Protein AF-A0A259C9U2-F1 (afdb_monomer_lite)

Sequence (64 aa):
RAKIIFVDGSPFELMKVHQRRFYFDQDGRLTSYFGIRRTPALVEQRGDVLIVTEQAIARKGRGA

Radius of gyration: 13.88 Å; chains: 1; bounding box: 28×26×44 Å

Secondary structure (DSSP, 8-state):
-PPEEESSS-HHHHHHHH-S-EEE-GGGHHHHHTT--SSSEEEEEETTEEEEEEPP-PPPPS--

Structure (mmCIF, N/CA/C/O backbone):
data_AF-A0A259C9U2-F1
#
_entry.id   AF-A0A259C9U2-F1
#
loop_
_atom_site.group_PDB
_atom_site.id
_atom_site.type_symbol
_atom_site.label_atom_id
_atom_site.label_alt_id
_atom_site.label_comp_id
_atom_site.label_asym_id
_atom_site.label_entity_id
_atom_site.label_seq_id
_atom_site.pdbx_PDB_ins_code
_atom_site.Cartn_x
_atom_site.Cartn_y
_atom_site.Cartn_z
_atom_site.occupancy
_atom_site.B_iso_or_equiv
_atom_site.auth_seq_id
_atom_site.auth_comp_id
_atom_site.auth_asym_id
_atom_site.auth_atom_id
_atom_site.pdbx_PDB_model_num
ATOM 1 N N . ARG A 1 1 ? 8.192 8.064 11.462 1.00 84.12 1 ARG A N 1
ATOM 2 C CA . ARG A 1 1 ? 8.234 8.362 10.003 1.00 84.12 1 ARG A CA 1
ATOM 3 C C . ARG A 1 1 ? 7.470 7.266 9.271 1.00 84.12 1 ARG A C 1
ATOM 5 O O . ARG A 1 1 ? 7.724 6.105 9.568 1.00 84.12 1 ARG A O 1
ATOM 12 N N . ALA A 1 2 ? 6.551 7.607 8.363 1.00 90.94 2 ALA A N 1
ATOM 13 C CA . ALA A 1 2 ? 5.781 6.603 7.624 1.00 90.94 2 ALA A CA 1
ATOM 14 C C . ALA A 1 2 ? 6.698 5.679 6.798 1.00 90.94 2 ALA A C 1
ATOM 16 O O . ALA A 1 2 ? 7.698 6.135 6.226 1.00 90.94 2 ALA A O 1
ATOM 17 N N . LYS A 1 3 ? 6.361 4.389 6.736 1.00 94.44 3 LYS A N 1
ATOM 18 C CA . LYS A 1 3 ? 6.977 3.441 5.799 1.00 94.44 3 LYS A CA 1
ATOM 19 C C . LYS A 1 3 ? 6.353 3.676 4.424 1.00 94.44 3 LYS A C 1
ATOM 21 O O . LYS A 1 3 ? 5.143 3.849 4.344 1.00 94.44 3 LYS A O 1
ATOM 26 N N . ILE A 1 4 ? 7.166 3.718 3.369 1.00 94.62 4 ILE A N 1
ATOM 27 C CA . ILE A 1 4 ? 6.645 3.750 1.998 1.00 94.62 4 ILE A CA 1
ATOM 28 C C . ILE A 1 4 ? 6.723 2.332 1.459 1.00 94.62 4 ILE A C 1
ATOM 30 O O . ILE A 1 4 ? 7.803 1.738 1.448 1.00 94.62 4 ILE A O 1
ATOM 34 N N . ILE A 1 5 ? 5.571 1.814 1.061 1.00 95.94 5 ILE A N 1
ATOM 35 C CA . ILE A 1 5 ? 5.396 0.449 0.590 1.00 95.94 5 ILE A CA 1
ATOM 36 C C . ILE A 1 5 ? 4.883 0.535 -0.841 1.00 95.94 5 ILE A C 1
ATOM 38 O O . ILE A 1 5 ? 3.874 1.185 -1.104 1.00 95.94 5 ILE A O 1
ATOM 42 N N . PHE A 1 6 ? 5.630 -0.064 -1.753 1.00 96.19 6 PHE A N 1
ATOM 43 C CA . PHE A 1 6 ? 5.303 -0.144 -3.165 1.00 96.19 6 PHE A CA 1
ATOM 44 C C . PHE A 1 6 ? 4.433 -1.376 -3.391 1.00 96.19 6 PHE A C 1
ATOM 46 O O . PHE A 1 6 ? 4.688 -2.422 -2.801 1.00 96.19 6 PHE A O 1
ATOM 53 N N . VAL A 1 7 ? 3.413 -1.232 -4.230 1.00 95.75 7 VAL A N 1
ATOM 54 C CA . VAL A 1 7 ? 2.574 -2.350 -4.702 1.00 95.75 7 VAL A CA 1
ATOM 55 C C . VAL A 1 7 ? 2.874 -2.702 -6.161 1.00 95.75 7 VAL A C 1
ATOM 57 O O . VAL A 1 7 ? 2.433 -3.730 -6.653 1.00 95.75 7 VAL A O 1
ATOM 60 N N . ASP A 1 8 ? 3.614 -1.828 -6.844 1.00 92.44 8 ASP A N 1
ATOM 61 C CA . ASP A 1 8 ? 4.073 -1.965 -8.223 1.00 92.44 8 ASP A CA 1
ATOM 62 C C . ASP A 1 8 ? 5.325 -1.085 -8.423 1.00 92.44 8 ASP A C 1
ATOM 64 O O . ASP A 1 8 ? 5.598 -0.196 -7.609 1.00 92.44 8 ASP A O 1
ATOM 68 N N . GLY A 1 9 ? 6.087 -1.322 -9.490 1.00 90.56 9 GLY A N 1
ATOM 69 C CA . GLY A 1 9 ? 7.339 -0.632 -9.807 1.00 90.56 9 GLY A CA 1
ATOM 70 C C . GLY A 1 9 ? 8.551 -1.114 -8.997 1.00 90.56 9 GLY A C 1
ATOM 71 O O . GLY A 1 9 ? 8.479 -2.066 -8.225 1.00 90.56 9 GLY A O 1
ATOM 72 N N . SER A 1 10 ? 9.704 -0.454 -9.177 1.00 87.25 10 SER A N 1
ATOM 73 C CA . SER A 1 10 ? 10.960 -0.829 -8.505 1.00 87.25 10 SER A CA 1
ATOM 74 C C . SER A 1 10 ? 11.268 0.078 -7.304 1.00 87.25 10 SER A C 1
ATOM 76 O O . SER A 1 10 ? 11.656 1.236 -7.495 1.00 87.25 10 SER A O 1
ATOM 78 N N . PRO A 1 11 ? 11.178 -0.419 -6.054 1.00 82.50 11 PRO A N 1
ATOM 79 C CA . PRO A 1 11 ? 11.574 0.352 -4.876 1.00 82.50 11 PRO A CA 1
ATOM 80 C C . PRO A 1 11 ? 13.089 0.615 -4.841 1.00 82.50 11 PRO A C 1
ATOM 82 O O . PRO A 1 11 ? 13.518 1.639 -4.312 1.00 82.50 11 PRO A 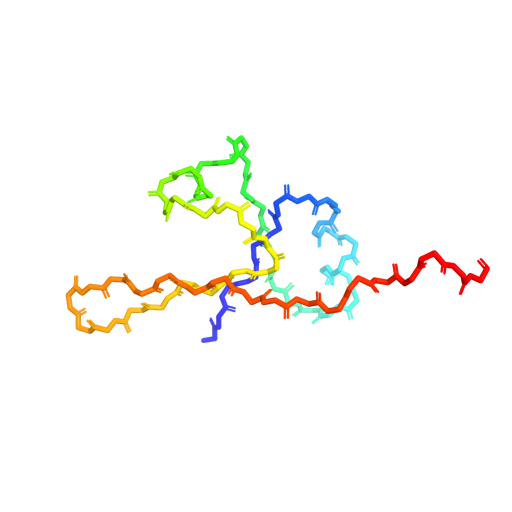O 1
ATOM 85 N N . PHE A 1 12 ? 13.906 -0.264 -5.435 1.00 82.56 12 PHE A N 1
ATOM 86 C CA . PHE A 1 12 ? 15.368 -0.144 -5.434 1.00 82.56 12 PHE A CA 1
ATOM 87 C C . PHE A 1 12 ? 15.871 1.068 -6.220 1.00 82.56 12 PHE A C 1
ATOM 89 O O . PHE A 1 12 ? 16.838 1.708 -5.804 1.00 82.56 12 PHE A O 1
ATOM 96 N N . GLU A 1 13 ? 15.195 1.425 -7.313 1.00 82.44 13 GLU A N 1
ATOM 97 C CA . GLU A 1 13 ? 15.554 2.609 -8.100 1.00 82.44 13 GLU A CA 1
ATOM 98 C C . GLU A 1 13 ? 15.367 3.895 -7.286 1.00 82.44 13 GLU A C 1
ATOM 100 O O . GLU A 1 13 ? 16.213 4.787 -7.305 1.00 82.44 13 GLU A O 1
ATOM 105 N N . LEU A 1 14 ? 14.323 3.954 -6.457 1.00 82.19 14 LEU A N 1
ATOM 106 C CA . LEU A 1 14 ? 14.043 5.115 -5.611 1.00 82.19 14 LEU A CA 1
ATOM 107 C C . LEU A 1 14 ? 14.866 5.135 -4.319 1.00 82.19 14 LEU A C 1
ATOM 109 O O . LEU A 1 14 ? 15.134 6.211 -3.776 1.00 82.19 14 LEU A O 1
ATOM 113 N N . MET A 1 15 ? 15.326 3.976 -3.838 1.00 79.12 15 MET A N 1
ATOM 114 C CA . MET A 1 15 ? 16.262 3.902 -2.711 1.00 79.12 15 MET A CA 1
ATOM 115 C C . MET A 1 15 ? 17.573 4.635 -3.014 1.00 79.12 15 MET A C 1
ATOM 117 O O . MET A 1 15 ? 18.061 5.365 -2.148 1.00 79.1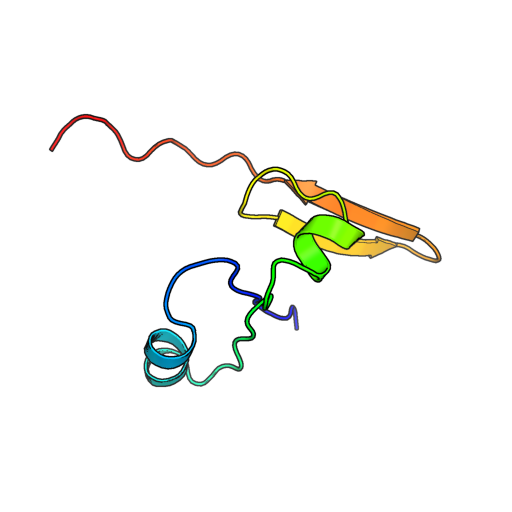2 15 MET A O 1
ATOM 121 N N . LYS A 1 16 ? 18.107 4.486 -4.237 1.00 76.44 16 LYS A N 1
ATOM 122 C CA . LYS A 1 16 ? 19.351 5.144 -4.679 1.00 76.44 16 LYS A CA 1
ATOM 123 C C . LYS A 1 16 ? 19.229 6.669 -4.661 1.00 76.44 16 LYS A C 1
ATOM 125 O O . LYS A 1 16 ? 20.151 7.352 -4.233 1.00 76.44 16 LYS A O 1
ATOM 130 N N . VAL A 1 17 ? 18.076 7.188 -5.085 1.00 80.50 17 VAL A N 1
ATOM 131 C CA . VAL A 1 17 ? 17.837 8.632 -5.240 1.00 80.50 17 VAL A CA 1
ATOM 132 C C . VAL A 1 17 ? 17.542 9.321 -3.905 1.00 80.50 17 VAL A C 1
ATOM 134 O O . VAL A 1 17 ? 17.952 10.458 -3.693 1.00 80.50 17 VAL A O 1
ATOM 137 N N . HIS A 1 18 ? 16.829 8.657 -2.991 1.00 80.62 18 HIS A N 1
ATOM 138 C CA . HIS A 1 18 ? 16.240 9.331 -1.825 1.00 80.62 18 HIS A CA 1
ATOM 139 C C . HIS A 1 18 ? 16.868 8.981 -0.468 1.00 80.62 18 HIS A C 1
ATOM 141 O O . HIS A 1 18 ? 16.382 9.478 0.550 1.00 80.62 18 HIS A O 1
ATOM 147 N N . GLN A 1 19 ? 17.886 8.108 -0.420 1.00 82.50 19 GLN A N 1
ATOM 148 C CA . GLN A 1 19 ? 18.533 7.631 0.821 1.00 82.50 19 GLN A CA 1
ATOM 149 C C . GLN A 1 19 ? 17.526 7.254 1.930 1.00 82.50 19 GLN A C 1
ATOM 151 O O . GLN A 1 19 ? 17.732 7.474 3.126 1.00 82.50 19 GLN A O 1
ATOM 156 N N . ARG A 1 20 ? 16.380 6.692 1.530 1.00 87.62 20 ARG A N 1
ATOM 157 C CA . ARG A 1 20 ? 15.271 6.319 2.411 1.00 87.62 20 ARG A CA 1
ATOM 158 C C . ARG A 1 20 ? 14.910 4.866 2.163 1.00 87.62 20 ARG A C 1
ATOM 160 O O . ARG A 1 20 ? 14.918 4.396 1.032 1.00 87.62 20 ARG A O 1
ATOM 167 N N . ARG A 1 21 ? 14.540 4.168 3.237 1.00 88.81 21 ARG A N 1
ATOM 168 C CA . ARG A 1 21 ? 14.007 2.807 3.143 1.00 88.81 21 ARG A CA 1
ATOM 169 C C . ARG A 1 21 ? 12.655 2.809 2.436 1.00 88.81 21 ARG A C 1
ATOM 171 O O . ARG A 1 21 ? 11.719 3.474 2.891 1.00 88.81 21 ARG A O 1
ATOM 178 N N . PHE A 1 22 ? 12.588 2.018 1.379 1.00 92.44 22 PHE A N 1
ATOM 179 C CA . PHE A 1 22 ? 11.370 1.622 0.695 1.00 92.44 22 PHE A CA 1
ATOM 180 C C . PHE A 1 22 ? 11.154 0.126 0.915 1.00 92.44 22 PHE A C 1
ATOM 182 O O . PHE A 1 22 ? 12.108 -0.625 1.108 1.00 92.44 22 PHE A O 1
ATOM 189 N N . TYR A 1 23 ? 9.894 -0.282 0.926 1.00 94.00 23 TYR A N 1
ATOM 190 C CA . TYR A 1 23 ? 9.473 -1.672 1.065 1.00 94.00 23 TYR A CA 1
ATOM 191 C C . TYR A 1 23 ? 8.571 -2.034 -0.114 1.00 94.00 23 TYR A C 1
ATOM 193 O O . TYR A 1 23 ? 8.082 -1.142 -0.810 1.00 94.00 23 TYR A O 1
ATOM 201 N N . PHE A 1 24 ? 8.326 -3.325 -0.312 1.00 96.00 24 PHE A N 1
ATOM 202 C CA . PHE A 1 24 ? 7.416 -3.826 -1.336 1.00 96.00 24 PHE A CA 1
ATOM 203 C C . PHE A 1 24 ? 6.390 -4.761 -0.705 1.00 96.00 24 PHE A C 1
ATOM 205 O O . PHE A 1 24 ? 6.749 -5.578 0.148 1.00 96.00 24 PHE A O 1
ATOM 212 N N . ASP A 1 25 ? 5.134 -4.638 -1.115 1.00 97.12 25 ASP A N 1
ATOM 213 C CA . ASP A 1 25 ? 4.072 -5.557 -0.730 1.00 97.12 25 ASP A CA 1
ATOM 214 C C . ASP A 1 25 ? 4.084 -6.787 -1.643 1.00 97.12 25 ASP A C 1
ATOM 216 O O . ASP A 1 25 ? 3.335 -6.883 -2.614 1.00 97.12 25 ASP A O 1
ATOM 220 N N . GLN A 1 26 ? 5.005 -7.710 -1.362 1.00 94.75 26 GLN A N 1
ATOM 221 C CA . GLN A 1 26 ? 5.12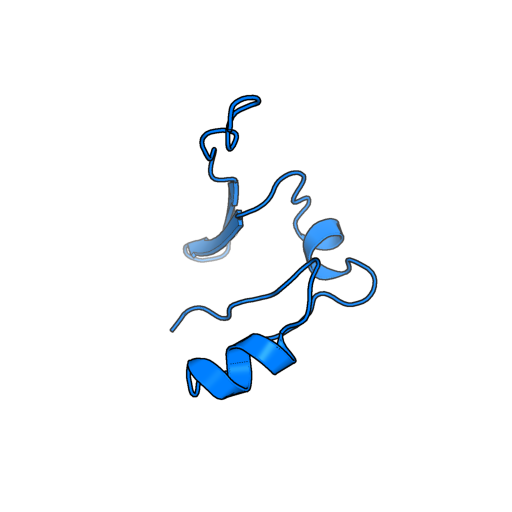3 -8.951 -2.127 1.00 94.75 26 GLN A CA 1
ATOM 222 C C . GLN A 1 26 ? 3.836 -9.768 -2.029 1.00 94.75 26 GLN A C 1
ATOM 224 O O . GLN A 1 26 ? 3.268 -9.923 -0.944 1.00 94.75 26 GLN A O 1
ATOM 229 N N . ASP A 1 27 ? 3.389 -10.261 -3.183 1.00 95.62 27 ASP A N 1
ATOM 230 C CA . ASP A 1 27 ? 2.147 -11.017 -3.360 1.00 95.62 27 ASP A CA 1
ATOM 231 C C . ASP A 1 27 ? 0.882 -10.281 -2.872 1.00 95.62 27 ASP A C 1
ATOM 233 O O . ASP A 1 27 ? -0.147 -10.904 -2.618 1.00 95.62 27 ASP A O 1
ATOM 237 N N . GLY A 1 28 ? 0.939 -8.950 -2.713 1.00 96.75 28 GLY A N 1
ATOM 238 C CA . GLY A 1 28 ? -0.206 -8.130 -2.304 1.00 96.75 28 GLY A CA 1
ATOM 239 C C . GLY A 1 28 ? -0.732 -8.437 -0.897 1.00 96.75 28 GLY A C 1
ATOM 240 O O . GLY A 1 28 ? -1.930 -8.275 -0.638 1.00 96.75 28 GLY A O 1
ATOM 241 N N . ARG A 1 29 ? 0.120 -8.930 0.012 1.00 97.94 29 ARG A N 1
ATOM 242 C CA . ARG A 1 29 ? -0.283 -9.382 1.355 1.00 97.94 29 ARG A CA 1
ATOM 243 C C . ARG A 1 29 ? -0.895 -8.266 2.200 1.00 97.94 29 ARG A C 1
ATOM 245 O O . ARG A 1 29 ? -1.919 -8.490 2.842 1.00 97.94 29 ARG A O 1
ATOM 252 N N . LEU A 1 30 ? -0.286 -7.084 2.228 1.00 97.31 30 LEU A N 1
ATOM 253 C CA . LEU A 1 30 ? -0.756 -5.945 3.018 1.00 97.31 30 LEU A CA 1
ATOM 254 C C . LEU A 1 30 ? -1.975 -5.290 2.373 1.00 97.31 30 LEU A C 1
ATOM 256 O O . LEU A 1 30 ? -2.940 -4.995 3.075 1.00 97.31 30 LEU A O 1
ATOM 260 N N . THR A 1 31 ? -1.961 -5.095 1.054 1.00 98.19 31 THR A N 1
ATOM 261 C CA . THR A 1 31 ? -3.098 -4.556 0.303 1.00 98.19 31 THR A CA 1
ATOM 262 C C . THR A 1 31 ? -4.337 -5.428 0.499 1.00 98.19 31 THR A C 1
ATOM 264 O O . THR A 1 31 ? -5.404 -4.896 0.803 1.00 98.19 31 THR A O 1
ATOM 267 N N . SER A 1 32 ? -4.188 -6.756 0.437 1.00 97.88 32 SER A N 1
ATOM 268 C CA . SER A 1 32 ? -5.283 -7.702 0.688 1.00 97.88 32 SER A CA 1
ATOM 269 C C . SER A 1 32 ? -5.749 -7.676 2.144 1.00 97.88 32 SER A C 1
ATOM 271 O O . SER A 1 32 ? -6.946 -7.575 2.400 1.00 97.88 32 SER A O 1
ATOM 273 N N . TYR A 1 33 ? -4.818 -7.718 3.105 1.00 97.88 33 TYR A N 1
ATOM 274 C CA . TYR A 1 33 ? -5.143 -7.717 4.535 1.00 97.88 33 TYR A CA 1
ATOM 275 C C . TYR A 1 33 ? -5.896 -6.454 4.973 1.00 97.88 33 TYR A C 1
ATOM 277 O O . TYR A 1 33 ? -6.886 -6.542 5.693 1.00 97.88 33 TYR A O 1
ATOM 285 N N . PHE A 1 34 ? -5.457 -5.278 4.514 1.00 97.44 34 PHE A N 1
ATOM 286 C CA . PHE A 1 34 ? -6.095 -4.001 4.842 1.00 97.44 34 PHE A CA 1
ATOM 287 C C . PHE A 1 34 ? -7.291 -3.661 3.944 1.00 97.44 34 PHE A C 1
ATOM 289 O O . PHE A 1 34 ? -7.902 -2.608 4.122 1.00 97.44 34 PHE 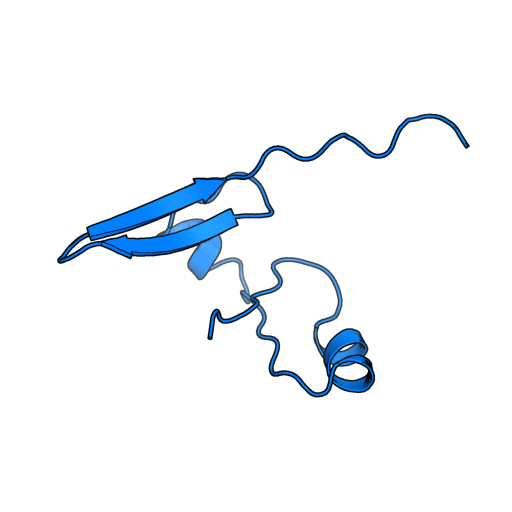A O 1
ATOM 296 N N . GLY A 1 35 ? -7.628 -4.517 2.973 1.00 97.62 35 GLY A N 1
ATOM 297 C CA . GLY A 1 35 ? -8.730 -4.277 2.041 1.00 97.62 35 GLY A CA 1
ATOM 298 C C . GLY A 1 35 ? -8.537 -3.032 1.170 1.00 97.62 35 GLY A C 1
ATOM 299 O O . GLY A 1 35 ? -9.523 -2.405 0.778 1.00 97.62 35 GLY A O 1
ATOM 300 N N . ILE A 1 36 ? -7.287 -2.663 0.877 1.00 98.12 36 ILE A N 1
ATOM 301 C CA . ILE A 1 36 ? -6.950 -1.519 0.026 1.00 98.12 36 ILE A CA 1
ATOM 302 C C . ILE A 1 36 ? -7.299 -1.881 -1.421 1.00 98.12 36 ILE A C 1
ATOM 304 O O . ILE A 1 36 ? -6.787 -2.846 -1.981 1.00 98.12 36 ILE A O 1
ATOM 308 N N . ARG A 1 37 ? -8.171 -1.092 -2.041 1.00 96.50 37 ARG A N 1
ATOM 309 C CA . ARG A 1 37 ? -8.655 -1.259 -3.417 1.00 96.50 37 ARG A CA 1
ATOM 310 C C . ARG A 1 37 ? -8.033 -0.263 -4.393 1.00 96.50 37 ARG A C 1
ATOM 312 O O . ARG A 1 37 ? -8.018 -0.541 -5.589 1.00 96.50 37 ARG A O 1
ATOM 319 N N . ARG A 1 38 ? -7.557 0.898 -3.927 1.00 95.38 38 ARG A N 1
ATOM 320 C CA . ARG A 1 38 ? -6.859 1.904 -4.751 1.00 95.38 38 ARG A CA 1
ATOM 321 C C . ARG A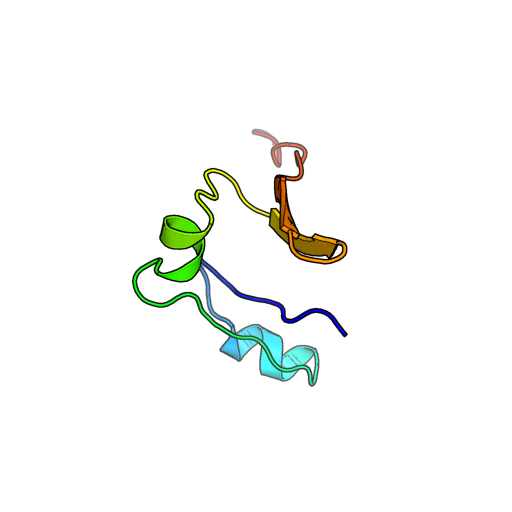 1 38 ? -5.634 2.461 -4.043 1.00 95.38 38 ARG A C 1
ATOM 323 O O . ARG A 1 38 ? -5.618 2.621 -2.827 1.00 95.38 38 ARG A O 1
ATOM 330 N N . THR A 1 39 ? -4.632 2.822 -4.835 1.00 94.69 39 THR A N 1
ATOM 331 C CA . THR A 1 39 ? -3.430 3.520 -4.379 1.00 94.69 39 THR A CA 1
ATOM 332 C C . THR A 1 39 ? -3.357 4.938 -4.966 1.00 94.69 39 THR A C 1
ATOM 334 O O . THR A 1 39 ? -3.913 5.182 -6.041 1.00 94.69 39 THR A O 1
ATOM 337 N N . PRO A 1 40 ? -2.684 5.885 -4.282 1.00 96.12 40 PRO A N 1
ATOM 338 C CA . PRO A 1 40 ? -1.998 5.717 -2.997 1.00 96.12 40 PRO A CA 1
ATOM 339 C C . PRO A 1 40 ? -2.971 5.612 -1.810 1.00 96.12 40 PRO A C 1
ATOM 341 O O . PRO A 1 40 ? -4.027 6.239 -1.799 1.00 96.12 40 PRO A O 1
ATOM 344 N N . ALA A 1 41 ? -2.591 4.818 -0.806 1.00 97.56 41 ALA A N 1
ATOM 345 C CA . ALA A 1 41 ? -3.346 4.639 0.431 1.00 97.56 41 ALA A CA 1
ATOM 346 C C . ALA A 1 41 ? -2.470 4.920 1.660 1.00 97.56 41 ALA A C 1
ATOM 348 O O . ALA A 1 41 ? -1.257 4.690 1.637 1.00 97.56 41 ALA A O 1
ATOM 349 N N . LEU A 1 42 ? -3.093 5.408 2.732 1.00 97.31 42 LEU A N 1
ATOM 350 C CA . LEU A 1 42 ? -2.482 5.626 4.040 1.00 97.31 42 LEU A CA 1
ATOM 351 C C . LEU A 1 42 ? -3.140 4.696 5.057 1.00 97.31 42 LEU A C 1
ATOM 353 O O . LEU A 1 42 ? -4.362 4.683 5.180 1.00 97.31 42 LEU A O 1
ATOM 357 N N . VAL A 1 43 ? -2.317 3.957 5.799 1.00 97.69 43 VAL A N 1
ATOM 358 C CA . VAL A 1 43 ? -2.745 3.207 6.982 1.00 97.69 43 VAL A CA 1
ATOM 359 C C . VAL A 1 43 ? -2.108 3.855 8.198 1.00 97.69 43 VAL A C 1
ATOM 361 O O . VAL A 1 43 ? -0.880 3.954 8.280 1.00 97.69 43 VAL A O 1
ATOM 364 N N . GLU A 1 44 ? -2.928 4.305 9.138 1.00 97.31 44 GLU A N 1
ATOM 365 C CA . GLU A 1 44 ? -2.463 4.940 10.367 1.00 97.31 44 GLU A CA 1
ATOM 366 C C . GLU A 1 44 ? -3.214 4.431 11.593 1.00 97.31 44 GLU A C 1
ATOM 368 O O . GLU A 1 44 ? -4.397 4.111 11.536 1.00 97.31 44 GLU A O 1
ATOM 373 N N . GLN A 1 45 ? -2.516 4.356 12.723 1.00 96.88 45 GLN A N 1
ATOM 374 C CA . GLN A 1 45 ? -3.115 3.934 13.982 1.00 96.88 45 GLN A CA 1
ATOM 375 C C . GLN A 1 45 ? -3.832 5.104 14.662 1.00 96.88 45 GLN A C 1
ATOM 377 O O . GLN A 1 45 ? -3.303 6.218 14.758 1.00 96.88 45 GLN A O 1
ATOM 382 N N . ARG A 1 46 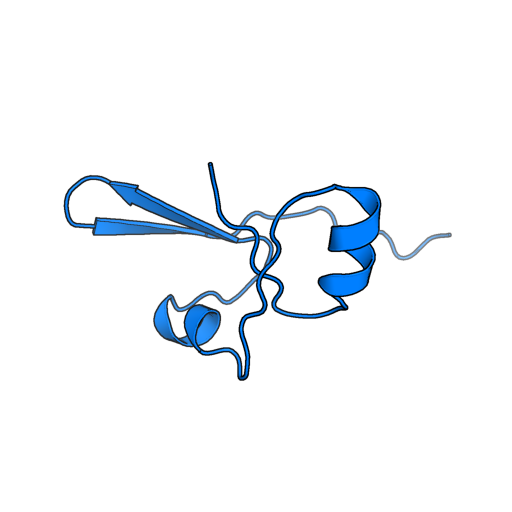? -5.037 4.833 15.163 1.00 97.50 46 ARG A N 1
ATOM 383 C CA . ARG A 1 46 ? -5.827 5.720 16.019 1.00 97.50 46 ARG A CA 1
ATOM 384 C C . ARG A 1 46 ? -6.305 4.905 17.216 1.00 97.50 46 ARG A C 1
ATOM 386 O O . ARG A 1 46 ? -7.309 4.216 17.135 1.00 97.50 46 ARG A O 1
ATOM 393 N N . GLY A 1 47 ? -5.550 4.957 18.312 1.00 96.62 47 GLY A N 1
ATOM 394 C CA . GLY A 1 47 ? -5.812 4.104 19.472 1.00 96.62 47 GLY A CA 1
ATOM 395 C C . GLY A 1 47 ? -5.612 2.624 19.135 1.00 96.62 47 GLY A C 1
ATOM 396 O O . GLY A 1 47 ? -4.525 2.218 18.724 1.00 96.62 47 GLY A O 1
ATOM 397 N N . ASP A 1 48 ? -6.661 1.833 19.308 1.00 97.25 48 ASP A N 1
ATOM 398 C CA . ASP A 1 48 ? -6.722 0.394 19.042 1.00 97.25 48 ASP A CA 1
ATOM 399 C C . ASP A 1 48 ? -7.171 0.047 17.614 1.00 97.25 48 ASP A C 1
ATOM 401 O O . ASP A 1 48 ? -7.112 -1.118 17.220 1.00 97.25 48 ASP A O 1
ATOM 405 N N . VAL A 1 49 ? -7.560 1.043 16.812 1.00 97.25 49 VAL A N 1
ATOM 406 C CA . VAL A 1 49 ? -7.976 0.840 15.420 1.00 97.25 49 VAL A CA 1
ATOM 407 C C . VAL A 1 49 ? -6.933 1.327 14.417 1.00 97.25 49 VAL A C 1
ATOM 409 O O . VAL A 1 49 ? -6.147 2.247 14.671 1.00 97.25 49 VAL A O 1
ATOM 412 N N . LEU A 1 50 ? -6.945 0.714 13.234 1.00 97.75 50 LEU A N 1
ATOM 413 C CA . LEU A 1 50 ? -6.226 1.193 12.058 1.00 97.75 50 LEU A CA 1
ATOM 414 C C . LEU A 1 50 ? -7.211 1.881 11.116 1.00 97.75 50 LEU A C 1
ATOM 416 O O . LEU A 1 50 ? -8.220 1.298 10.726 1.00 97.75 50 LEU A O 1
ATOM 420 N N . ILE A 1 51 ? -6.897 3.114 10.738 1.00 98.12 51 ILE A N 1
ATOM 421 C CA . ILE A 1 51 ? -7.643 3.877 9.744 1.00 98.12 51 ILE A CA 1
ATOM 422 C C . ILE A 1 51 ? -6.957 3.702 8.396 1.00 98.12 51 ILE A C 1
ATOM 424 O O . ILE A 1 51 ? -5.757 3.951 8.270 1.00 98.12 51 ILE A O 1
ATOM 428 N N . VAL A 1 52 ? -7.731 3.271 7.402 1.00 98.06 52 VAL A N 1
ATOM 429 C CA . VAL A 1 52 ? -7.291 3.108 6.015 1.00 98.06 52 VAL A CA 1
ATOM 430 C C . VAL A 1 52 ? -7.972 4.174 5.165 1.00 98.06 52 VAL A C 1
ATOM 432 O O . VAL A 1 52 ? -9.199 4.205 5.076 1.00 98.06 52 VAL A O 1
ATOM 435 N N . THR A 1 53 ? -7.177 5.024 4.519 1.00 98.06 53 THR A N 1
ATOM 436 C CA . THR A 1 53 ? -7.663 6.077 3.619 1.00 98.06 53 THR A CA 1
ATOM 437 C C . THR A 1 53 ? -7.058 5.887 2.236 1.00 98.06 53 THR A C 1
ATOM 439 O O . THR A 1 53 ? -5.840 5.806 2.096 1.00 98.06 53 THR A O 1
ATOM 442 N N . GLU A 1 54 ? -7.898 5.853 1.205 1.00 97.62 54 GLU A N 1
ATOM 443 C CA . GLU A 1 54 ? -7.475 5.853 -0.199 1.00 97.62 54 GLU A CA 1
ATOM 444 C C . GLU A 1 54 ? -7.537 7.281 -0.740 1.00 97.62 54 GLU A C 1
ATOM 446 O O . GLU A 1 54 ? -8.576 7.938 -0.648 1.00 97.62 54 GLU A O 1
ATOM 451 N N . GLN A 1 55 ? -6.440 7.775 -1.312 1.00 94.75 55 GLN A N 1
ATOM 452 C CA . GLN A 1 55 ? -6.384 9.145 -1.805 1.00 94.75 55 GLN A CA 1
ATOM 453 C C . GLN A 1 55 ? -6.718 9.189 -3.297 1.00 94.75 55 GLN A C 1
ATOM 455 O O . GLN A 1 55 ? -6.021 8.603 -4.126 1.00 94.75 55 GLN A O 1
ATOM 460 N N . ALA A 1 56 ? -7.760 9.938 -3.654 1.00 92.94 56 ALA A N 1
ATOM 461 C CA . ALA A 1 56 ? -8.039 10.238 -5.050 1.00 92.94 56 ALA A CA 1
ATOM 462 C C . ALA A 1 56 ? -6.913 11.104 -5.632 1.00 92.94 56 ALA A C 1
ATOM 464 O O . ALA A 1 56 ? -6.581 12.158 -5.087 1.00 92.94 56 ALA A O 1
ATOM 465 N N . ILE A 1 57 ? -6.349 10.667 -6.755 1.00 90.12 57 ILE A N 1
ATOM 466 C CA . ILE A 1 57 ? -5.407 11.450 -7.553 1.00 90.12 57 ILE A CA 1
ATOM 467 C C . ILE A 1 57 ? -6.052 11.798 -8.890 1.00 90.12 57 ILE A C 1
ATOM 469 O O . ILE A 1 57 ? -6.832 11.016 -9.441 1.00 90.12 57 ILE A O 1
ATOM 473 N N . ALA A 1 58 ? -5.727 12.974 -9.425 1.00 88.12 58 ALA A N 1
ATOM 474 C CA . ALA A 1 58 ? -6.124 13.313 -10.782 1.00 88.12 58 ALA A CA 1
ATOM 475 C C . ALA A 1 58 ? -5.544 12.264 -11.741 1.00 88.12 58 ALA A C 1
ATOM 477 O O . ALA A 1 58 ? -4.364 11.913 -11.652 1.00 88.12 58 ALA A O 1
ATOM 478 N N . ARG A 1 59 ? -6.360 11.760 -12.673 1.00 79.38 59 ARG A N 1
ATOM 479 C CA . ARG A 1 59 ? -5.824 10.955 -13.773 1.00 79.38 59 ARG A CA 1
ATOM 480 C C . ARG A 1 59 ? -4.841 11.830 -14.539 1.00 79.38 59 ARG A C 1
ATOM 482 O O . ARG A 1 59 ? -5.220 12.899 -15.012 1.00 79.38 59 ARG A O 1
ATOM 489 N N . LYS A 1 60 ? -3.599 11.366 -14.690 1.00 66.69 60 LYS A N 1
ATOM 490 C CA . LYS A 1 60 ? -2.693 11.936 -15.690 1.00 66.69 60 LYS A CA 1
ATOM 491 C C . LYS A 1 60 ? -3.414 11.785 -17.037 1.00 66.69 60 LYS A C 1
ATOM 493 O O . LYS A 1 60 ? -3.823 10.676 -17.380 1.00 66.69 60 LYS A O 1
ATOM 498 N N . GLY A 1 61 ? -3.725 12.902 -17.690 1.00 56.88 61 GLY A N 1
ATOM 499 C CA . GLY A 1 61 ? -4.677 12.942 -18.798 1.00 56.88 61 GLY A CA 1
ATOM 500 C C . GLY A 1 61 ? -4.315 12.000 -19.949 1.00 56.88 61 GLY A C 1
ATOM 501 O O . GLY A 1 61 ? -3.142 11.779 -20.241 1.00 56.88 61 GLY A O 1
ATOM 502 N N . ARG A 1 62 ? -5.338 11.514 -20.666 1.00 53.41 62 ARG A N 1
ATOM 503 C CA . ARG A 1 62 ? -5.204 11.398 -22.124 1.00 53.41 62 ARG A CA 1
ATOM 504 C C . ARG A 1 62 ? -4.898 12.814 -22.621 1.00 53.41 62 ARG A C 1
ATOM 506 O O . ARG A 1 62 ? -5.751 13.681 -22.451 1.00 53.41 62 ARG A O 1
ATOM 513 N N . GLY A 1 63 ? -3.706 13.048 -23.161 1.00 53.16 63 GLY A N 1
ATOM 514 C CA . GLY A 1 63 ? -3.318 14.345 -23.722 1.00 53.16 63 GLY A CA 1
ATOM 515 C C . GLY A 1 63 ? -1.938 14.822 -23.279 1.00 53.16 63 GLY A C 1
ATOM 516 O O . GLY A 1 63 ? -1.841 15.716 -22.443 1.00 53.16 63 GLY A O 1
ATOM 517 N N . ALA A 1 64 ? -0.902 14.206 -23.848 1.00 38.50 64 ALA A N 1
ATOM 518 C CA . ALA A 1 64 ? 0.289 14.842 -24.415 1.00 38.50 64 ALA A CA 1
ATOM 519 C C . ALA A 1 64 ? 0.955 13.806 -25.329 1.00 38.50 64 ALA A C 1
ATOM 521 O O . ALA A 1 64 ? 1.096 12.649 -24.865 1.00 38.50 64 ALA A O 1
#

Foldseek 3Di:
DDAAEDADDDPVVVCVVPVDDHHYCPPCPVCVVVVPPAPPWDWDDDPPDIDIDHDDDDPPDPDD

pLDDT: mean 89.66, std 12.32, range [38.5, 98.19]